Protein AF-A0A4Q4Y2C4-F1 (afdb_monomer_lite)

Radius of gyration: 17.89 Å; chains: 1; bounding box: 28×46×42 Å

Foldseek 3Di:
DPPPVVVVVVDPVVVDPDDPVVNVVVCCVVVADDVVRVAHCLHCVNQVLNAADPDPAADEEEDEPQEPCVVSSVSNLVRHVVVDDPLRYYYYYQYPDYPPCVPCCVPPPCPVSVVVVVVRVVVSVVVPSPD

Structure (mmCIF, N/CA/C/O backbone):
data_AF-A0A4Q4Y2C4-F1
#
_entry.id   AF-A0A4Q4Y2C4-F1
#
loop_
_atom_site.group_PDB
_atom_site.id
_atom_site.type_symbol
_atom_site.label_atom_id
_atom_site.label_alt_id
_atom_site.label_comp_id
_atom_site.label_asym_id
_atom_site.label_entity_id
_atom_site.label_seq_id
_atom_site.pdbx_PDB_ins_code
_atom_site.Cartn_x
_atom_site.Cartn_y
_atom_site.Cartn_z
_atom_site.occupancy
_atom_site.B_iso_or_equiv
_atom_site.auth_seq_id
_atom_site.auth_comp_id
_atom_site.auth_asym_id
_atom_site.auth_atom_id
_atom_site.pdbx_PDB_model_num
ATOM 1 N N . MET A 1 1 ? -15.737 -31.151 -13.742 1.00 35.69 1 MET A N 1
ATOM 2 C CA . MET A 1 1 ? -15.563 -29.718 -13.439 1.00 35.69 1 MET A CA 1
ATOM 3 C C . MET A 1 1 ? -14.144 -29.593 -12.919 1.00 35.69 1 MET A C 1
ATOM 5 O O . MET A 1 1 ? -13.907 -29.894 -11.761 1.00 35.69 1 MET A O 1
ATOM 9 N N . ILE A 1 2 ? -13.204 -29.369 -13.837 1.00 34.59 2 ILE A N 1
ATOM 10 C CA . ILE A 1 2 ? -11.765 -29.275 -13.555 1.00 34.59 2 ILE A CA 1
ATOM 11 C C . ILE A 1 2 ? -11.599 -27.970 -12.790 1.00 34.59 2 ILE A C 1
ATOM 13 O O . ILE A 1 2 ? -11.939 -26.903 -13.309 1.00 34.59 2 ILE A O 1
ATOM 17 N N . THR A 1 3 ? -11.245 -28.065 -11.515 1.00 37.09 3 THR A N 1
ATOM 18 C CA . THR A 1 3 ? -11.080 -26.890 -10.670 1.00 37.09 3 THR A CA 1
ATOM 19 C C . THR A 1 3 ? -9.918 -26.084 -11.235 1.00 37.09 3 THR A C 1
ATOM 21 O O . THR A 1 3 ? -8.870 -26.609 -11.602 1.00 37.09 3 THR A O 1
ATOM 24 N N . THR A 1 4 ? -10.117 -24.778 -11.331 1.00 51.31 4 THR A N 1
ATOM 25 C CA . THR A 1 4 ? -9.208 -23.759 -11.882 1.00 51.31 4 THR A CA 1
ATOM 26 C C . THR A 1 4 ? -7.770 -23.781 -11.332 1.00 51.31 4 THR A C 1
ATOM 28 O O . THR A 1 4 ? -6.906 -23.086 -11.857 1.00 51.31 4 THR A O 1
ATOM 31 N N . VAL A 1 5 ? -7.497 -24.602 -10.316 1.00 44.59 5 VAL A N 1
ATOM 32 C CA . VAL A 1 5 ? -6.187 -24.845 -9.702 1.00 44.59 5 VAL A CA 1
ATOM 33 C C . VAL A 1 5 ? -5.304 -25.762 -10.562 1.00 44.59 5 VAL A C 1
ATOM 35 O O . VAL A 1 5 ? -4.100 -25.539 -10.657 1.00 44.59 5 VAL A O 1
ATOM 38 N N . GLU A 1 6 ? -5.877 -26.760 -11.238 1.00 42.91 6 GLU A N 1
ATOM 39 C CA . GLU A 1 6 ? -5.107 -27.760 -12.002 1.00 42.91 6 GLU A CA 1
ATOM 40 C C . GLU A 1 6 ? -4.483 -27.146 -13.265 1.00 42.91 6 GLU A C 1
ATOM 42 O O . GLU A 1 6 ? -3.311 -27.371 -13.555 1.00 42.91 6 GLU A O 1
ATOM 47 N N . VAL A 1 7 ? -5.220 -26.256 -13.940 1.00 49.03 7 VAL A N 1
ATOM 48 C CA . VAL A 1 7 ? -4.753 -25.511 -15.127 1.00 49.03 7 VAL A CA 1
ATOM 49 C C . VAL A 1 7 ? -3.683 -24.468 -14.775 1.00 49.03 7 VAL A C 1
ATOM 51 O O . VAL A 1 7 ? -2.871 -24.088 -15.620 1.00 49.03 7 VAL A O 1
ATOM 54 N N . ALA A 1 8 ? -3.658 -23.987 -13.530 1.00 43.00 8 ALA A N 1
ATOM 55 C CA . ALA A 1 8 ? -2.633 -23.054 -13.078 1.00 43.00 8 ALA A CA 1
ATOM 56 C C . ALA A 1 8 ? -1.262 -23.756 -13.005 1.00 43.00 8 ALA A C 1
ATOM 58 O O . ALA A 1 8 ? -0.282 -23.236 -13.540 1.00 43.00 8 ALA A O 1
ATOM 59 N N . ASN A 1 9 ? -1.205 -24.969 -12.442 1.00 46.62 9 ASN A N 1
ATOM 60 C CA . ASN A 1 9 ? 0.035 -25.733 -12.233 1.00 46.62 9 ASN A CA 1
ATOM 61 C C . ASN A 1 9 ? 0.785 -26.126 -13.517 1.00 46.62 9 ASN A C 1
ATOM 63 O O . ASN A 1 9 ? 1.979 -26.415 -13.458 1.00 46.62 9 ASN A O 1
ATOM 67 N N . GLU A 1 10 ? 0.124 -26.126 -14.675 1.00 52.53 10 GLU A N 1
ATOM 68 C CA . GLU A 1 10 ? 0.762 -26.433 -15.963 1.00 52.53 10 GLU A CA 1
ATOM 69 C C . GLU A 1 10 ? 1.550 -25.248 -16.549 1.00 52.53 10 GLU A C 1
ATOM 71 O O . GLU A 1 10 ? 2.296 -25.410 -17.518 1.00 52.53 10 GLU A O 1
ATOM 76 N N . ARG A 1 11 ? 1.429 -24.042 -15.973 1.00 50.03 11 ARG A N 1
ATOM 77 C CA . ARG A 1 11 ? 2.161 -22.867 -16.458 1.00 50.03 11 ARG A CA 1
ATOM 78 C C . ARG A 1 11 ? 3.586 -22.842 -15.888 1.00 50.03 11 ARG A C 1
ATOM 80 O O . ARG A 1 11 ? 3.749 -22.816 -14.668 1.00 50.03 11 ARG A O 1
ATOM 87 N N . PRO A 1 12 ? 4.630 -22.712 -16.733 1.00 47.94 12 PRO A N 1
ATOM 88 C CA . PRO A 1 12 ? 6.025 -22.599 -16.286 1.00 47.94 12 PRO A CA 1
ATOM 89 C C . PRO A 1 12 ? 6.272 -21.480 -15.260 1.00 47.94 12 PRO A C 1
ATOM 91 O O . PRO A 1 12 ? 7.210 -21.561 -14.473 1.00 47.94 12 PRO A O 1
ATOM 94 N N . ALA A 1 13 ? 5.412 -20.457 -15.254 1.00 46.47 13 ALA A N 1
ATOM 95 C CA . ALA A 1 13 ? 5.499 -19.283 -14.393 1.00 46.47 13 ALA A CA 1
ATOM 96 C C . ALA A 1 13 ? 5.107 -19.518 -12.918 1.00 46.47 13 ALA A C 1
ATOM 98 O O . ALA A 1 13 ? 5.345 -18.632 -12.110 1.00 46.47 13 ALA A O 1
ATOM 99 N N . ILE A 1 14 ? 4.537 -20.674 -12.541 1.00 44.88 14 ILE A N 1
ATOM 100 C CA . ILE A 1 14 ? 4.138 -20.951 -11.138 1.00 44.88 14 ILE A CA 1
ATOM 101 C C . ILE A 1 14 ? 5.287 -21.526 -10.294 1.00 44.88 14 ILE A C 1
ATOM 103 O O . ILE A 1 14 ? 5.194 -21.605 -9.074 1.00 44.88 14 ILE A O 1
ATOM 107 N N . LYS A 1 15 ? 6.428 -21.875 -10.902 1.00 44.03 15 LYS A N 1
ATOM 108 C CA . LYS A 1 15 ? 7.600 -22.359 -10.146 1.00 44.03 15 LYS A CA 1
ATOM 109 C C . LYS A 1 15 ? 8.350 -21.265 -9.380 1.00 44.03 15 LYS A C 1
ATOM 111 O O . LYS A 1 15 ? 9.354 -21.565 -8.739 1.00 44.03 15 LYS A O 1
ATOM 116 N N . VAL A 1 16 ? 7.882 -20.024 -9.453 1.00 46.53 16 VAL A N 1
ATOM 117 C CA . VAL A 1 16 ? 8.430 -18.888 -8.722 1.00 46.53 16 VAL A CA 1
ATOM 118 C C . VAL A 1 16 ? 7.305 -18.244 -7.915 1.00 46.53 16 VAL A C 1
ATOM 120 O O . VAL A 1 16 ? 6.281 -17.859 -8.468 1.00 46.53 16 VAL A O 1
ATOM 123 N N . ASP A 1 17 ? 7.482 -18.148 -6.597 1.00 50.50 17 ASP A N 1
ATOM 124 C CA . ASP A 1 17 ? 6.612 -17.359 -5.709 1.00 50.50 17 ASP A CA 1
ATOM 125 C C . ASP A 1 17 ? 6.916 -15.851 -5.793 1.00 50.50 17 ASP A C 1
ATOM 127 O O . ASP A 1 17 ? 6.322 -15.044 -5.081 1.00 50.50 17 ASP A O 1
ATOM 131 N N . HIS A 1 18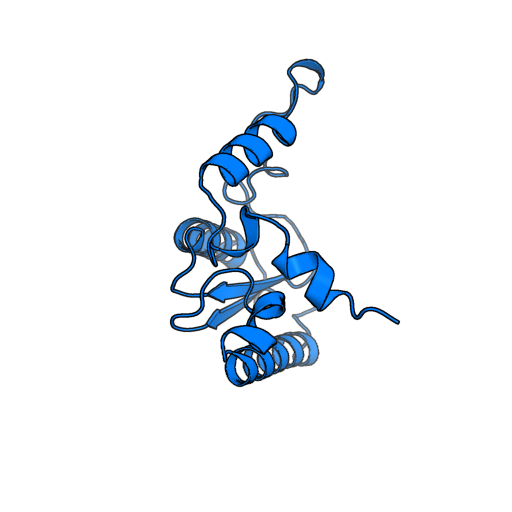 ? 7.849 -15.476 -6.671 1.00 57.50 18 HIS A N 1
ATOM 132 C CA . HIS A 1 18 ? 8.305 -14.117 -6.881 1.00 57.50 18 HIS A CA 1
ATOM 133 C C . HIS A 1 18 ? 7.931 -13.626 -8.279 1.00 57.50 18 HIS A C 1
ATOM 135 O O . HIS A 1 18 ? 7.951 -14.362 -9.268 1.00 57.50 18 HIS A O 1
ATOM 141 N N . VAL A 1 19 ? 7.636 -12.331 -8.373 1.00 63.12 19 VAL A N 1
ATOM 142 C CA . VAL A 1 19 ? 7.486 -11.649 -9.657 1.00 63.12 19 VAL A CA 1
ATOM 143 C C . VAL A 1 19 ? 8.874 -11.541 -10.289 1.00 63.12 19 VAL A C 1
ATOM 145 O O . VAL A 1 19 ? 9.726 -10.803 -9.796 1.00 63.12 19 VAL A O 1
ATOM 148 N N . ALA A 1 20 ? 9.109 -12.289 -11.368 1.00 68.44 20 ALA A N 1
ATOM 149 C CA . ALA A 1 20 ? 10.357 -12.225 -12.124 1.00 68.44 20 ALA A CA 1
ATOM 150 C C . ALA A 1 20 ? 10.658 -10.776 -12.556 1.00 68.44 20 ALA A C 1
ATOM 152 O O . ALA A 1 20 ? 9.759 -10.059 -13.014 1.00 68.44 20 ALA A O 1
ATOM 153 N N . LEU A 1 21 ? 11.915 -10.340 -12.436 1.00 65.38 21 LEU A N 1
ATOM 154 C CA . LEU A 1 21 ? 12.324 -8.974 -12.792 1.00 65.38 21 LEU A CA 1
ATOM 155 C C . LEU A 1 21 ? 12.010 -8.649 -14.260 1.00 65.38 21 LEU A C 1
ATOM 157 O O . LEU A 1 21 ? 11.708 -7.507 -14.595 1.00 65.38 21 LEU A O 1
ATOM 161 N N . GLU A 1 22 ? 12.014 -9.652 -15.133 1.00 72.38 22 GLU A N 1
ATOM 162 C CA . GLU A 1 22 ? 11.641 -9.551 -16.540 1.00 72.38 22 GLU A CA 1
ATOM 163 C C . GLU A 1 22 ? 10.161 -9.214 -16.722 1.00 72.38 22 GLU A C 1
ATOM 165 O O . GLU A 1 22 ? 9.816 -8.428 -17.606 1.00 72.38 22 GLU A O 1
ATOM 170 N N . LEU A 1 23 ? 9.285 -9.772 -15.879 1.00 73.62 23 LEU A N 1
ATOM 171 C CA . LEU A 1 23 ? 7.860 -9.454 -15.896 1.00 73.62 23 LEU A CA 1
ATOM 172 C C . LEU A 1 23 ? 7.627 -8.020 -15.417 1.00 73.62 23 LEU A C 1
ATOM 174 O O . LEU A 1 23 ? 6.834 -7.303 -16.024 1.00 73.62 23 LEU A O 1
ATOM 178 N N . ILE A 1 24 ? 8.367 -7.577 -14.395 1.00 72.38 24 ILE A N 1
ATOM 179 C CA . ILE A 1 24 ? 8.369 -6.176 -13.955 1.00 72.38 24 ILE A CA 1
ATOM 180 C C . ILE A 1 24 ? 8.842 -5.281 -15.106 1.00 72.38 24 ILE A C 1
ATOM 182 O O . ILE A 1 24 ? 8.127 -4.370 -15.507 1.00 72.38 24 ILE A O 1
ATOM 186 N N . ALA A 1 25 ? 9.995 -5.564 -15.714 1.00 74.31 25 ALA A N 1
ATOM 187 C CA . ALA A 1 25 ? 10.545 -4.770 -16.813 1.00 74.31 25 ALA A CA 1
ATOM 188 C C . ALA A 1 25 ? 9.612 -4.709 -18.035 1.00 74.31 25 ALA A C 1
ATOM 190 O O . ALA A 1 25 ? 9.480 -3.656 -18.669 1.00 74.31 25 ALA A O 1
ATOM 191 N N . TRP A 1 26 ? 8.949 -5.820 -18.364 1.00 83.00 26 TRP A N 1
ATOM 192 C CA . TRP A 1 26 ? 7.912 -5.861 -19.390 1.00 83.00 26 TRP A CA 1
ATOM 193 C C . TRP A 1 26 ? 6.712 -4.991 -19.006 1.00 83.00 26 TRP A C 1
ATOM 195 O O . TRP A 1 26 ? 6.321 -4.141 -19.802 1.00 83.00 26 TRP A O 1
ATOM 205 N N . ALA A 1 27 ? 6.183 -5.132 -17.787 1.00 78.44 27 ALA A N 1
ATOM 206 C CA . ALA A 1 27 ? 5.046 -4.348 -17.314 1.00 78.44 27 ALA A CA 1
ATOM 207 C C . ALA A 1 27 ? 5.354 -2.848 -17.336 1.00 78.44 27 ALA A C 1
ATOM 209 O O . ALA A 1 27 ? 4.547 -2.074 -17.840 1.00 78.44 27 ALA A O 1
ATOM 210 N N . TYR A 1 28 ? 6.550 -2.444 -16.894 1.00 75.06 28 TYR A N 1
ATOM 211 C CA . TYR A 1 28 ? 7.020 -1.072 -17.054 1.00 75.06 28 TYR A CA 1
ATOM 212 C C . TYR A 1 28 ? 6.988 -0.679 -18.530 1.00 75.06 28 TYR A C 1
ATOM 214 O O . TYR A 1 28 ? 6.310 0.269 -18.884 1.00 75.06 28 TYR A O 1
ATOM 222 N N . ARG A 1 29 ? 7.647 -1.403 -19.435 1.00 76.06 29 ARG A N 1
ATOM 223 C CA . ARG A 1 29 ? 7.642 -1.041 -20.864 1.00 76.06 29 ARG A CA 1
ATOM 224 C C . ARG A 1 29 ? 6.247 -0.857 -21.471 1.00 76.06 29 ARG A C 1
ATOM 226 O O . ARG A 1 29 ? 6.084 0.056 -22.274 1.00 76.06 29 ARG A O 1
ATOM 233 N N . GLU A 1 30 ? 5.293 -1.716 -21.128 1.00 80.81 30 GLU A N 1
ATOM 234 C CA . GLU A 1 30 ? 3.941 -1.674 -21.698 1.00 80.81 30 GLU A CA 1
ATOM 235 C C . GLU A 1 30 ? 3.041 -0.622 -21.037 1.00 80.81 30 GLU A C 1
ATOM 237 O O . GLU A 1 30 ? 2.192 -0.035 -21.708 1.00 80.81 30 GLU A O 1
ATOM 242 N N . PHE A 1 31 ? 3.223 -0.374 -19.737 1.00 74.62 31 PHE A N 1
ATOM 243 C CA . PHE A 1 31 ? 2.443 0.600 -18.969 1.00 74.62 31 PHE A CA 1
ATOM 244 C C . PHE A 1 31 ? 3.011 2.019 -19.057 1.00 74.62 31 PHE A C 1
ATOM 246 O O . PHE A 1 31 ? 2.311 2.999 -18.811 1.00 74.62 31 PHE A O 1
ATOM 253 N N . LEU A 1 32 ? 4.291 2.144 -19.405 1.00 70.31 32 LEU A N 1
ATOM 254 C CA . LEU A 1 32 ? 4.940 3.431 -19.520 1.00 70.31 32 LEU A CA 1
ATOM 255 C C . LEU A 1 32 ? 4.318 4.263 -20.645 1.00 70.31 32 LEU A C 1
ATOM 257 O O . LEU A 1 32 ? 4.005 3.747 -21.723 1.00 70.31 32 LEU A O 1
ATOM 261 N N . PRO A 1 33 ? 4.173 5.572 -20.413 1.00 64.81 33 PRO A N 1
ATOM 262 C CA . PRO A 1 33 ? 3.497 6.448 -21.340 1.00 64.81 33 PRO A CA 1
ATOM 263 C C . PRO A 1 33 ? 4.219 6.467 -22.682 1.00 64.81 33 PRO A C 1
ATOM 265 O O . PRO A 1 33 ? 5.423 6.718 -22.791 1.00 64.81 33 PRO A O 1
ATOM 268 N N . ARG A 1 34 ? 3.458 6.161 -23.732 1.00 68.31 34 ARG A N 1
ATOM 269 C CA . ARG A 1 34 ? 3.954 6.229 -25.103 1.00 68.31 34 ARG A CA 1
ATOM 270 C C . ARG A 1 34 ? 4.268 7.683 -25.436 1.00 68.31 34 ARG A C 1
ATOM 272 O O . ARG A 1 34 ? 3.599 8.585 -24.925 1.00 68.31 34 ARG A O 1
ATOM 279 N N . LYS A 1 35 ? 5.243 7.923 -26.321 1.00 71.00 35 LYS A N 1
ATOM 280 C CA . LYS A 1 35 ? 5.674 9.285 -26.702 1.00 71.00 35 LYS A CA 1
ATOM 281 C C . LYS A 1 35 ? 4.497 10.165 -27.135 1.00 71.00 35 LYS A C 1
ATOM 283 O O . LYS A 1 35 ? 4.505 11.370 -26.903 1.00 71.00 35 LYS A O 1
ATOM 288 N N . GLU A 1 36 ? 3.472 9.550 -27.715 1.00 79.12 36 GLU A N 1
ATOM 289 C CA . GLU A 1 36 ? 2.238 10.202 -28.157 1.00 79.12 36 GLU A CA 1
ATOM 290 C C . GLU A 1 36 ? 1.407 10.814 -27.014 1.00 79.12 36 GLU A C 1
ATOM 292 O O . GLU A 1 36 ? 0.715 11.804 -27.230 1.00 79.12 36 GLU A O 1
ATOM 297 N N . THR A 1 37 ? 1.484 10.260 -25.800 1.00 76.06 37 THR A N 1
ATOM 298 C CA . THR A 1 37 ? 0.691 10.709 -24.639 1.00 76.06 37 THR A CA 1
ATOM 299 C C . THR A 1 37 ? 1.308 11.896 -23.901 1.00 76.06 37 THR A C 1
ATOM 301 O O . THR A 1 37 ? 0.605 12.570 -23.156 1.00 76.06 37 THR A O 1
ATOM 304 N N . ARG A 1 38 ? 2.605 12.176 -24.114 1.00 79.00 38 ARG A N 1
ATOM 305 C CA . ARG A 1 38 ? 3.393 13.210 -23.407 1.00 79.00 38 ARG A CA 1
ATOM 306 C C . ARG A 1 38 ? 3.390 13.111 -21.874 1.00 79.00 38 ARG A C 1
ATOM 308 O O . ARG A 1 38 ? 3.849 14.040 -21.218 1.00 79.00 38 ARG A O 1
ATOM 315 N N . VAL A 1 39 ? 2.897 12.014 -21.309 1.00 79.44 39 VAL A N 1
ATOM 316 C CA . VAL A 1 39 ? 2.985 11.743 -19.875 1.00 79.44 39 VAL A CA 1
ATOM 317 C C . VAL A 1 39 ? 4.414 11.269 -19.589 1.00 79.44 39 VAL A C 1
ATOM 319 O O . VAL A 1 39 ? 4.978 10.503 -20.369 1.00 79.44 39 VAL A O 1
ATOM 322 N N . ASP A 1 40 ? 5.034 11.767 -18.522 1.00 80.88 40 ASP A N 1
ATOM 323 C CA . ASP A 1 40 ? 6.377 11.346 -18.106 1.00 80.88 40 ASP A CA 1
ATOM 324 C C . ASP A 1 40 ? 6.292 10.256 -17.031 1.00 80.88 40 ASP A C 1
ATOM 326 O O . ASP A 1 40 ? 5.286 10.125 -16.343 1.00 80.88 40 ASP A O 1
ATOM 330 N N . ARG A 1 41 ? 7.359 9.474 -16.836 1.00 78.19 41 ARG A N 1
ATOM 331 C CA . ARG A 1 41 ? 7.408 8.468 -15.759 1.00 78.19 41 ARG A CA 1
ATOM 332 C C . ARG A 1 41 ? 7.211 9.072 -14.370 1.00 78.19 41 ARG A C 1
ATOM 334 O O . ARG A 1 41 ? 6.687 8.405 -13.485 1.00 78.19 41 ARG A O 1
ATOM 341 N N . SER A 1 42 ? 7.678 10.302 -14.184 1.00 80.56 42 SER A N 1
ATOM 342 C CA . SER A 1 42 ? 7.574 11.053 -12.935 1.00 80.56 42 SER A CA 1
ATOM 343 C C . SER A 1 42 ? 6.199 11.681 -12.713 1.00 80.56 42 SER A C 1
ATOM 345 O O . SER A 1 42 ? 5.985 12.282 -11.659 1.00 80.56 42 SER A O 1
ATOM 347 N N . ASP A 1 43 ? 5.272 11.535 -13.669 1.00 84.50 43 ASP A N 1
ATOM 348 C CA . ASP A 1 43 ? 3.915 12.050 -13.536 1.00 84.50 43 ASP A CA 1
ATOM 349 C C . ASP A 1 43 ? 3.279 11.532 -12.230 1.00 84.50 43 ASP A C 1
ATOM 351 O O . ASP A 1 43 ? 3.325 10.322 -11.976 1.00 84.50 43 ASP A O 1
ATOM 355 N N . PRO A 1 44 ? 2.698 12.410 -11.389 1.00 84.25 44 PRO A N 1
ATOM 356 C CA . PRO A 1 44 ? 2.118 12.026 -10.102 1.00 84.25 44 PRO A CA 1
ATOM 357 C C . PRO A 1 44 ? 1.056 10.923 -10.175 1.00 84.25 44 PRO A C 1
ATOM 359 O O . PRO A 1 44 ? 0.860 10.203 -9.199 1.00 84.25 44 PRO A O 1
ATOM 362 N N . TYR A 1 45 ? 0.381 10.760 -11.318 1.00 82.12 45 TYR A N 1
ATOM 363 C CA . TYR A 1 45 ? -0.606 9.695 -11.516 1.00 82.12 45 TYR A CA 1
ATOM 364 C C . TYR A 1 45 ? 0.017 8.335 -11.852 1.00 82.12 45 TYR A C 1
ATOM 366 O O . TYR A 1 45 ? -0.665 7.316 -11.762 1.00 82.12 45 TYR A O 1
ATOM 374 N N . LEU A 1 46 ? 1.297 8.302 -12.233 1.00 82.25 46 LEU A N 1
ATOM 375 C CA . LEU A 1 46 ? 2.057 7.072 -12.471 1.00 82.25 46 LEU A CA 1
ATOM 376 C C . LEU A 1 46 ? 2.992 6.737 -11.308 1.00 82.25 46 LEU A C 1
ATOM 378 O O . LEU A 1 46 ? 3.158 5.568 -10.968 1.00 82.25 46 LEU A O 1
ATOM 382 N N . SER A 1 47 ? 3.590 7.761 -10.704 1.00 85.12 47 SER A N 1
ATOM 383 C CA . SER A 1 47 ? 4.558 7.647 -9.617 1.00 85.12 47 SER A CA 1
ATOM 384 C C . SER A 1 47 ? 4.087 8.471 -8.415 1.00 85.12 47 SER A C 1
ATOM 386 O O . SER A 1 47 ? 4.557 9.594 -8.230 1.00 85.12 47 SER A O 1
ATOM 388 N N . PRO A 1 48 ? 3.207 7.934 -7.550 1.00 81.94 48 PRO A N 1
ATOM 389 C CA . PRO A 1 48 ? 2.616 8.687 -6.436 1.00 81.94 48 PRO A CA 1
ATOM 390 C C . PRO A 1 48 ? 3.623 9.073 -5.332 1.00 81.94 48 PRO A C 1
ATOM 392 O O . PRO A 1 48 ? 3.268 9.747 -4.371 1.00 81.94 48 PRO A O 1
ATOM 395 N N . ASN A 1 49 ? 4.895 8.694 -5.483 1.00 87.00 49 ASN A N 1
ATOM 396 C CA . ASN A 1 49 ? 5.999 9.096 -4.610 1.00 87.00 49 ASN A CA 1
ATOM 397 C C . ASN A 1 49 ? 6.539 10.502 -4.907 1.00 87.00 49 ASN A C 1
ATOM 399 O O . ASN A 1 49 ? 7.411 10.979 -4.183 1.00 87.00 49 ASN A O 1
ATOM 403 N N . THR A 1 50 ? 6.081 11.159 -5.977 1.00 85.25 50 THR A N 1
ATOM 404 C CA . THR A 1 50 ? 6.588 12.482 -6.376 1.00 85.25 50 THR A CA 1
ATOM 405 C C . THR A 1 50 ? 5.782 13.633 -5.785 1.00 85.25 50 THR A C 1
ATOM 407 O O . THR A 1 50 ? 6.346 14.692 -5.512 1.00 85.25 50 THR A O 1
ATOM 410 N N . VAL A 1 51 ? 4.477 13.443 -5.574 1.00 89.69 51 VAL A N 1
ATOM 411 C CA . VAL A 1 51 ? 3.556 14.462 -5.055 1.00 89.69 51 VAL A CA 1
ATOM 412 C C . VAL A 1 51 ? 2.453 13.783 -4.245 1.00 89.69 51 VAL A C 1
ATOM 414 O O . VAL A 1 51 ? 1.877 12.795 -4.692 1.00 89.69 51 VAL A O 1
ATOM 417 N N . ALA A 1 52 ? 2.130 14.335 -3.072 1.00 89.44 52 ALA A N 1
ATOM 418 C CA . ALA A 1 52 ? 1.001 13.860 -2.278 1.00 89.44 52 ALA A CA 1
ATOM 419 C C . ALA A 1 52 ? -0.324 14.075 -3.022 1.00 89.44 52 ALA A C 1
ATOM 421 O O . ALA A 1 52 ? -0.557 15.131 -3.615 1.00 89.44 52 ALA A O 1
ATOM 422 N N . VAL A 1 53 ? -1.223 13.099 -2.947 1.00 86.62 53 VAL A N 1
ATOM 423 C CA . VAL A 1 53 ? -2.540 13.171 -3.576 1.00 86.62 53 VAL A CA 1
ATOM 424 C C . VAL A 1 53 ? -3.442 14.078 -2.733 1.00 86.62 53 VAL A C 1
ATOM 426 O O . VAL A 1 53 ? -3.750 13.733 -1.586 1.00 86.62 53 VAL A O 1
ATOM 429 N N . PRO A 1 54 ? -3.908 15.225 -3.263 1.00 84.56 54 PRO A N 1
ATOM 430 C CA . PRO A 1 54 ? -4.798 16.110 -2.529 1.00 84.56 54 PRO A CA 1
ATOM 431 C C . PRO A 1 54 ? -6.190 15.481 -2.470 1.00 84.56 54 PRO A C 1
ATOM 433 O O . PRO A 1 54 ? -6.954 15.521 -3.435 1.00 84.56 54 PRO A O 1
ATOM 436 N N . THR A 1 55 ? -6.534 14.889 -1.331 1.00 85.94 55 THR A N 1
ATOM 437 C CA . THR A 1 55 ? -7.818 14.213 -1.155 1.00 85.94 55 THR A CA 1
ATOM 438 C C . THR A 1 55 ? -8.399 14.441 0.235 1.00 85.94 55 THR A C 1
ATOM 440 O O . THR A 1 55 ? -7.680 14.660 1.207 1.00 85.94 55 THR A O 1
ATOM 443 N N . ARG A 1 56 ? -9.732 14.421 0.310 1.00 84.12 56 ARG A N 1
ATOM 444 C CA . ARG A 1 56 ? -10.495 14.342 1.569 1.00 84.12 56 ARG A CA 1
ATOM 445 C C . ARG A 1 56 ? -10.942 12.914 1.873 1.00 84.12 56 ARG A C 1
ATOM 447 O O . ARG A 1 56 ? -11.595 12.685 2.879 1.00 84.12 56 ARG A O 1
ATOM 454 N N . ILE A 1 57 ? -10.664 11.990 0.958 1.00 88.75 57 ILE A N 1
ATOM 455 C CA . ILE A 1 57 ? -11.011 10.587 1.111 1.00 88.75 57 ILE A CA 1
ATOM 456 C C . ILE A 1 57 ? -9.955 9.943 2.012 1.00 88.75 57 ILE A C 1
ATOM 458 O O . ILE A 1 57 ? -8.765 10.137 1.745 1.00 88.75 57 ILE A O 1
ATOM 462 N N . PRO A 1 58 ? -10.363 9.184 3.041 1.00 90.81 58 PRO A N 1
ATOM 463 C CA . PRO A 1 58 ? -9.425 8.481 3.902 1.00 90.81 58 PRO A CA 1
ATOM 464 C C . PRO A 1 58 ? -8.592 7.484 3.089 1.00 90.81 58 PRO A C 1
ATOM 466 O O . PRO A 1 58 ? -9.130 6.776 2.234 1.00 90.81 58 PRO A O 1
ATOM 469 N N . ILE A 1 59 ? -7.289 7.409 3.355 1.00 93.38 59 ILE A N 1
ATOM 470 C CA . ILE A 1 59 ? -6.380 6.466 2.694 1.00 93.38 59 ILE A CA 1
ATOM 471 C C . ILE A 1 59 ? -5.895 5.442 3.718 1.00 93.38 59 ILE A C 1
ATOM 473 O O . ILE A 1 59 ? -5.376 5.799 4.775 1.00 93.38 59 ILE A O 1
ATOM 477 N N . TRP A 1 60 ? -6.023 4.167 3.361 1.00 95.00 60 TRP A N 1
ATOM 478 C CA . TRP A 1 60 ? -5.449 3.045 4.092 1.00 95.00 60 TRP A CA 1
ATOM 479 C C . TRP A 1 60 ? -4.356 2.388 3.251 1.00 95.00 60 TRP A C 1
ATOM 481 O O . TRP A 1 60 ? -4.610 2.010 2.105 1.00 95.00 60 TRP A O 1
ATOM 491 N N . VAL A 1 61 ? -3.153 2.244 3.808 1.00 95.31 61 VAL A N 1
ATOM 492 C CA . VAL A 1 61 ? -2.015 1.605 3.132 1.00 95.31 61 VAL A CA 1
ATOM 493 C C . VAL A 1 61 ? -1.543 0.4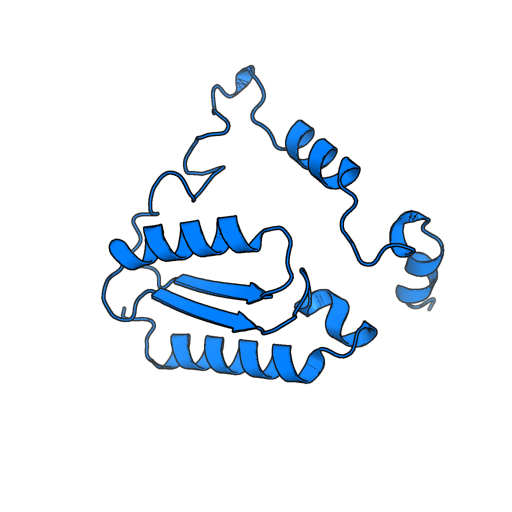01 3.936 1.00 95.31 61 VAL A C 1
ATOM 495 O O . VAL A 1 61 ? -1.165 0.526 5.097 1.00 95.31 61 VAL A O 1
ATOM 498 N N . GLN A 1 62 ? -1.515 -0.766 3.302 1.00 95.50 62 GLN A N 1
ATOM 499 C CA . GLN A 1 62 ? -0.985 -1.994 3.884 1.00 95.50 62 GLN A CA 1
ATOM 500 C C . GLN A 1 62 ? 0.144 -2.527 3.008 1.00 95.50 62 GLN A C 1
ATOM 502 O O . GLN A 1 62 ? 0.035 -2.500 1.784 1.00 95.50 62 GLN A O 1
ATOM 507 N N . TRP A 1 63 ? 1.212 -3.012 3.639 1.00 94.06 63 TRP A N 1
ATOM 508 C CA . TRP A 1 63 ? 2.341 -3.639 2.946 1.00 94.06 63 TRP A CA 1
ATOM 509 C C . TRP A 1 63 ? 2.978 -4.744 3.788 1.00 94.06 63 TRP A C 1
ATOM 511 O O . TRP A 1 63 ? 2.680 -4.884 4.979 1.00 94.06 63 TRP A O 1
ATOM 521 N N . GLY A 1 64 ? 3.801 -5.576 3.159 1.00 93.00 64 GLY A N 1
ATOM 522 C CA . GLY A 1 64 ? 4.594 -6.606 3.820 1.00 93.00 64 GLY A CA 1
ATOM 523 C C . GLY A 1 64 ? 6.036 -6.147 4.019 1.00 93.00 64 GLY A C 1
ATOM 524 O O . GLY A 1 64 ? 6.645 -5.566 3.125 1.00 93.00 64 GLY A O 1
ATOM 525 N N . SER A 1 65 ? 6.639 -6.423 5.176 1.00 93.06 65 SER A N 1
ATOM 526 C CA . SER A 1 65 ? 7.993 -5.925 5.468 1.00 93.06 65 SER A CA 1
ATOM 527 C C . SER A 1 65 ? 9.101 -6.595 4.633 1.00 93.06 65 SER A C 1
ATOM 529 O O . SER A 1 65 ? 10.258 -6.174 4.726 1.00 93.06 65 SER A O 1
ATOM 531 N N . ALA A 1 66 ? 8.780 -7.662 3.889 1.00 89.94 66 ALA A N 1
ATOM 532 C CA . ALA A 1 66 ? 9.706 -8.421 3.047 1.00 89.94 66 ALA A CA 1
ATOM 533 C C . ALA A 1 66 ? 9.442 -8.241 1.539 1.00 89.94 66 ALA A C 1
ATOM 535 O O . ALA A 1 66 ? 10.021 -8.961 0.725 1.00 89.94 66 ALA A O 1
ATOM 536 N N . GLU A 1 67 ? 8.575 -7.307 1.139 1.00 85.94 67 GLU A N 1
ATOM 537 C CA . GLU A 1 67 ? 8.320 -7.058 -0.277 1.00 85.94 67 GLU A CA 1
ATOM 538 C C . GLU A 1 67 ? 9.364 -6.138 -0.924 1.00 85.94 67 GLU A C 1
ATOM 540 O O . GLU A 1 67 ? 9.894 -5.216 -0.305 1.00 85.94 67 GLU A O 1
ATOM 545 N N . ALA A 1 68 ? 9.618 -6.350 -2.217 1.00 81.44 68 ALA A N 1
ATOM 546 C CA . ALA A 1 68 ? 10.598 -5.567 -2.971 1.00 81.44 68 ALA A CA 1
ATOM 547 C C . ALA A 1 68 ? 10.232 -4.076 -3.107 1.00 81.44 68 ALA A C 1
ATOM 549 O O . ALA A 1 68 ? 11.112 -3.256 -3.338 1.00 81.44 68 ALA A O 1
ATOM 550 N N . LEU A 1 69 ? 8.947 -3.727 -2.974 1.00 83.88 69 LEU A N 1
ATOM 551 C CA . LEU A 1 69 ? 8.449 -2.352 -3.083 1.00 83.88 69 LEU A CA 1
ATOM 552 C C . LEU A 1 69 ? 8.366 -1.621 -1.740 1.00 83.88 69 LEU A C 1
ATOM 554 O O . LEU A 1 69 ? 7.859 -0.502 -1.689 1.00 83.88 69 LEU A O 1
ATOM 558 N N . ARG A 1 70 ? 8.852 -2.228 -0.652 1.00 86.38 70 ARG A N 1
ATOM 559 C CA . ARG A 1 70 ? 8.739 -1.674 0.700 1.00 86.38 70 ARG A CA 1
ATOM 560 C C . ARG A 1 70 ? 9.204 -0.219 0.780 1.00 86.38 70 ARG A C 1
ATOM 562 O O . ARG A 1 70 ? 8.461 0.622 1.271 1.00 86.38 70 ARG A O 1
ATOM 569 N N . GLU A 1 71 ? 10.400 0.086 0.278 1.00 89.19 71 GLU A N 1
ATOM 570 C CA . GLU A 1 71 ? 10.952 1.446 0.348 1.00 89.19 71 GLU A CA 1
ATOM 571 C C . GLU A 1 71 ? 10.098 2.465 -0.418 1.00 89.19 71 GLU A C 1
ATOM 573 O O . GLU A 1 71 ? 9.978 3.618 -0.004 1.00 89.19 71 GLU A O 1
ATOM 578 N N . ASP A 1 72 ? 9.504 2.061 -1.541 1.00 88.88 72 ASP A N 1
ATOM 579 C CA . ASP A 1 72 ? 8.609 2.918 -2.315 1.00 88.88 72 ASP A CA 1
ATOM 580 C C . ASP A 1 72 ? 7.294 3.170 -1.575 1.00 88.88 72 ASP A C 1
ATOM 582 O O . ASP A 1 72 ? 6.793 4.293 -1.595 1.00 88.88 72 ASP A O 1
ATOM 586 N N . ILE A 1 73 ? 6.759 2.161 -0.888 1.00 92.19 73 ILE A N 1
ATOM 587 C CA . ILE A 1 73 ? 5.542 2.296 -0.082 1.00 92.19 73 ILE A CA 1
ATOM 588 C C . ILE A 1 73 ? 5.802 3.176 1.145 1.00 92.19 73 ILE A C 1
ATOM 590 O O . ILE A 1 73 ? 5.008 4.067 1.437 1.00 92.19 73 ILE A O 1
ATOM 594 N N . GLU A 1 74 ? 6.928 2.989 1.836 1.00 93.06 74 GLU A N 1
ATOM 595 C CA . GLU A 1 74 ? 7.319 3.822 2.979 1.00 93.06 74 GLU A CA 1
ATOM 596 C C . GLU A 1 74 ? 7.486 5.296 2.569 1.00 93.06 74 GLU A C 1
ATOM 598 O O . GLU A 1 74 ? 7.018 6.191 3.277 1.00 93.06 74 GLU A O 1
ATOM 603 N N . LYS A 1 75 ? 8.066 5.565 1.389 1.00 92.81 75 LYS A N 1
ATOM 604 C CA . LYS A 1 75 ? 8.146 6.923 0.820 1.00 92.81 75 LYS A CA 1
ATOM 605 C C . LYS A 1 75 ? 6.763 7.512 0.547 1.00 92.81 75 LYS A C 1
ATOM 607 O O . LYS A 1 75 ? 6.519 8.656 0.932 1.00 92.81 75 LYS A O 1
ATOM 612 N N . PHE A 1 76 ? 5.855 6.746 -0.067 1.00 92.75 76 PHE A N 1
ATOM 613 C CA . PHE A 1 76 ? 4.467 7.176 -0.272 1.00 92.75 76 PHE A CA 1
ATOM 614 C C . PHE A 1 76 ? 3.796 7.527 1.058 1.00 92.75 76 PHE A C 1
ATOM 616 O O . PHE A 1 76 ? 3.210 8.597 1.200 1.00 92.75 76 PHE A O 1
ATOM 623 N N . VAL A 1 77 ? 3.914 6.641 2.049 1.00 94.69 77 VAL A N 1
ATOM 624 C CA . VAL A 1 77 ? 3.350 6.808 3.392 1.00 94.69 77 VAL A CA 1
ATOM 625 C C . VAL A 1 77 ? 3.874 8.078 4.048 1.00 94.69 77 VAL A C 1
ATOM 627 O O . VAL A 1 77 ? 3.084 8.871 4.562 1.00 94.69 77 VAL A O 1
ATOM 630 N N . GLN A 1 78 ? 5.184 8.314 4.001 1.00 94.12 78 GLN A N 1
ATOM 631 C CA . GLN A 1 78 ? 5.794 9.512 4.570 1.00 94.12 78 GLN A CA 1
ATOM 632 C C . GLN A 1 78 ? 5.281 10.784 3.883 1.00 94.12 78 GLN A C 1
ATOM 634 O O . GLN A 1 78 ? 4.893 11.742 4.554 1.00 94.12 78 GLN A O 1
ATOM 639 N N . LEU A 1 79 ? 5.235 10.786 2.550 1.00 93.19 79 LEU A N 1
ATOM 640 C CA . LEU A 1 79 ? 4.763 11.921 1.762 1.00 93.19 79 LEU A CA 1
ATOM 641 C C . LEU A 1 79 ? 3.279 12.211 2.025 1.00 93.19 79 LEU A C 1
ATOM 643 O O . LEU A 1 79 ? 2.910 13.340 2.355 1.00 93.19 79 LEU A O 1
ATOM 647 N N . GLN A 1 80 ? 2.426 11.195 1.928 1.00 93.44 80 GLN A N 1
ATOM 648 C CA . GLN A 1 80 ? 0.981 11.344 2.041 1.00 93.44 80 GLN A CA 1
ATOM 649 C C . GLN A 1 80 ? 0.546 11.680 3.473 1.00 93.44 80 GLN A C 1
ATOM 651 O O . GLN A 1 80 ? -0.272 12.582 3.660 1.00 93.44 80 GLN A O 1
ATOM 656 N N . SER A 1 81 ? 1.117 11.033 4.494 1.00 91.69 81 SER A N 1
ATOM 657 C CA . SER A 1 81 ? 0.785 11.320 5.900 1.00 91.69 81 SER A CA 1
ATOM 658 C C . SER A 1 81 ? 1.125 12.757 6.301 1.00 91.69 81 SER A C 1
ATOM 660 O O . SER A 1 81 ? 0.337 13.387 7.000 1.00 91.69 81 SER A O 1
ATOM 662 N N . SER A 1 82 ? 2.224 13.322 5.784 1.00 89.31 82 SER A N 1
ATOM 663 C CA . SER A 1 82 ? 2.639 14.705 6.076 1.00 89.31 82 SER A CA 1
ATOM 664 C C . SER A 1 82 ? 1.657 15.780 5.591 1.00 89.31 82 SER A C 1
ATOM 666 O O . SER A 1 82 ? 1.698 16.917 6.057 1.00 89.31 82 SER A O 1
ATOM 668 N N . THR A 1 83 ? 0.767 15.423 4.662 1.00 87.19 83 THR A N 1
ATOM 669 C CA . THR A 1 83 ? -0.229 16.331 4.067 1.00 87.19 83 THR A CA 1
ATOM 670 C C . THR A 1 83 ? -1.666 15.964 4.432 1.00 87.19 83 THR A C 1
ATOM 672 O O . THR A 1 83 ? -2.595 16.722 4.141 1.00 87.19 83 THR A O 1
ATOM 675 N N . SER A 1 84 ? -1.859 14.811 5.072 1.00 86.62 84 SER A N 1
ATOM 676 C CA . SER A 1 84 ? -3.174 14.303 5.443 1.00 86.62 84 SER A CA 1
ATOM 677 C C . SER A 1 84 ? -3.664 14.951 6.733 1.00 86.62 84 SER A C 1
ATOM 679 O O . SER A 1 84 ? -2.887 15.299 7.620 1.00 86.62 84 SER A O 1
ATOM 681 N N . ARG A 1 85 ? -4.984 15.107 6.851 1.00 85.69 85 ARG A N 1
ATOM 682 C CA . ARG A 1 85 ? -5.601 15.505 8.120 1.00 85.69 85 ARG A CA 1
ATOM 683 C C . ARG A 1 85 ? -5.482 14.367 9.129 1.00 85.69 85 ARG A C 1
ATOM 685 O O . ARG A 1 85 ? -5.425 13.196 8.750 1.00 85.69 85 ARG A O 1
ATOM 692 N N . GLU A 1 86 ? -5.475 14.727 10.408 1.00 83.50 86 GLU A N 1
ATOM 693 C CA . GLU A 1 86 ? -5.504 13.756 11.498 1.00 83.50 86 GLU A CA 1
ATOM 694 C C . GLU A 1 86 ? -6.690 12.794 11.321 1.00 83.50 86 GLU A C 1
ATOM 696 O O . GLU A 1 86 ? -7.808 13.222 11.041 1.00 83.50 86 GLU A O 1
ATOM 701 N N . GLY A 1 87 ? -6.424 11.491 11.419 1.00 81.62 87 GLY A N 1
ATOM 702 C CA . GLY A 1 87 ? -7.426 10.440 11.222 1.00 81.62 87 GLY A CA 1
ATOM 703 C C . GLY A 1 87 ? -7.699 10.035 9.766 1.00 81.62 87 GLY A C 1
ATOM 704 O O . GLY A 1 87 ? -8.277 8.973 9.561 1.00 81.62 87 GLY A O 1
ATOM 705 N N . CYS A 1 88 ? -7.241 10.788 8.756 1.00 87.88 88 CYS A N 1
ATOM 706 C CA . CYS A 1 88 ? -7.493 10.477 7.336 1.00 87.88 88 CYS A CA 1
ATOM 707 C C . CYS A 1 88 ? -6.462 9.555 6.677 1.00 87.88 88 CYS A C 1
ATOM 709 O O . CYS A 1 88 ? -6.601 9.224 5.499 1.00 87.88 88 CYS A O 1
ATOM 711 N N . PHE A 1 89 ? -5.418 9.156 7.399 1.00 92.88 89 PHE A N 1
ATOM 712 C CA . PHE A 1 89 ? -4.367 8.299 6.867 1.00 92.88 89 PHE A CA 1
ATOM 713 C C . PHE A 1 89 ? -4.032 7.201 7.869 1.00 92.88 89 PHE A C 1
ATOM 715 O O . PHE A 1 89 ? -3.635 7.491 8.997 1.00 92.88 89 PHE A O 1
ATOM 722 N N . GLY A 1 90 ? -4.207 5.948 7.461 1.00 94.38 90 GLY A N 1
ATOM 723 C CA . GLY A 1 90 ? -3.909 4.776 8.274 1.00 94.38 90 GLY A CA 1
ATOM 724 C C . GLY A 1 90 ? -2.943 3.837 7.565 1.00 94.38 90 GLY A C 1
ATOM 725 O O . GLY A 1 90 ? -2.947 3.726 6.336 1.00 94.38 90 GLY A O 1
ATOM 726 N N . THR A 1 91 ? -2.100 3.170 8.348 1.00 96.19 91 THR A N 1
ATOM 727 C CA . THR A 1 91 ? -1.086 2.251 7.835 1.00 96.19 91 THR A CA 1
ATOM 728 C C . THR A 1 91 ? -1.047 0.948 8.613 1.00 96.19 91 THR A C 1
ATOM 730 O O . THR A 1 91 ? -1.317 0.916 9.815 1.00 96.19 91 THR A O 1
ATOM 733 N N . TYR A 1 92 ? -0.665 -0.129 7.929 1.00 96.75 92 TYR A N 1
ATOM 734 C CA . TYR A 1 92 ? -0.410 -1.417 8.561 1.00 96.75 92 TYR A CA 1
ATOM 735 C C . TYR A 1 92 ? 0.691 -2.192 7.837 1.00 96.75 92 TYR A C 1
ATOM 737 O O . TYR A 1 92 ? 0.499 -2.688 6.727 1.00 96.75 92 TYR A O 1
ATOM 745 N N . GLU A 1 93 ? 1.852 -2.314 8.479 1.00 96.25 93 GLU A N 1
ATOM 746 C CA . GLU A 1 93 ? 2.914 -3.207 8.019 1.00 96.25 93 GLU A CA 1
ATOM 747 C C . GLU A 1 93 ? 2.684 -4.614 8.576 1.00 96.25 93 GLU A C 1
ATOM 749 O O . GLU A 1 93 ? 2.458 -4.796 9.775 1.00 96.25 93 GLU A O 1
ATOM 754 N N . ILE A 1 94 ? 2.793 -5.619 7.710 1.00 95.44 94 ILE A N 1
ATOM 755 C CA . ILE A 1 94 ? 2.751 -7.028 8.087 1.00 95.44 94 ILE A CA 1
ATOM 756 C C . ILE A 1 94 ? 4.189 -7.552 8.164 1.00 95.44 94 ILE A C 1
ATOM 758 O O . ILE A 1 94 ? 4.860 -7.649 7.128 1.00 95.44 94 ILE A O 1
ATOM 762 N N . PRO A 1 95 ? 4.684 -7.916 9.361 1.00 94.12 95 PRO A N 1
ATOM 763 C CA . PRO A 1 95 ? 6.047 -8.401 9.521 1.00 94.12 95 PRO A CA 1
ATOM 764 C C . PRO A 1 95 ? 6.318 -9.642 8.671 1.00 94.12 95 PRO A C 1
ATOM 766 O O . PRO A 1 95 ? 5.538 -10.591 8.669 1.00 94.12 95 PRO A O 1
ATOM 769 N N . HIS A 1 96 ? 7.450 -9.634 7.970 1.00 91.75 96 HIS A N 1
ATOM 770 C CA . HIS A 1 96 ? 7.978 -10.724 7.142 1.00 91.75 96 HIS A CA 1
ATOM 771 C C . HIS A 1 96 ? 7.104 -11.152 5.954 1.00 91.75 96 HIS A C 1
ATOM 773 O O . HIS A 1 96 ? 7.491 -12.065 5.225 1.00 91.75 96 HIS A O 1
ATOM 779 N N . ALA A 1 97 ? 5.960 -10.504 5.731 1.00 91.44 97 ALA A N 1
ATOM 780 C CA . ALA A 1 97 ? 5.078 -10.855 4.634 1.00 91.44 97 ALA A CA 1
ATOM 781 C C . ALA A 1 97 ? 5.703 -10.472 3.281 1.00 91.44 97 ALA A C 1
ATOM 783 O O . ALA A 1 97 ? 6.233 -9.361 3.143 1.00 91.44 97 ALA A O 1
ATOM 784 N N . PRO A 1 98 ? 5.634 -11.368 2.279 1.00 88.00 98 PRO A N 1
ATOM 785 C CA . PRO A 1 98 ? 5.985 -11.036 0.909 1.00 88.00 98 PRO A CA 1
ATOM 786 C C . PRO A 1 98 ? 4.880 -10.192 0.259 1.00 88.00 98 PRO A C 1
ATOM 788 O O . PRO A 1 98 ? 3.862 -9.853 0.865 1.00 88.00 98 PRO A O 1
ATOM 791 N N . ARG A 1 99 ? 5.067 -9.883 -1.020 1.00 84.75 99 ARG A N 1
ATOM 792 C CA . ARG A 1 99 ? 4.025 -9.278 -1.845 1.00 84.75 99 ARG A CA 1
ATOM 793 C C . ARG A 1 99 ? 2.843 -10.245 -2.045 1.00 84.75 99 ARG A C 1
ATOM 795 O O . ARG A 1 99 ? 3.016 -11.460 -2.037 1.00 84.75 99 ARG A O 1
ATOM 802 N N . ASP A 1 100 ? 1.649 -9.690 -2.259 1.00 85.50 100 ASP A N 1
ATOM 803 C CA . ASP A 1 100 ? 0.437 -10.408 -2.691 1.00 85.50 100 ASP A CA 1
ATOM 804 C C . ASP A 1 100 ? -0.075 -11.492 -1.723 1.00 85.50 100 ASP A C 1
ATOM 806 O O . ASP A 1 100 ? -0.741 -12.448 -2.136 1.00 85.50 100 ASP A O 1
ATOM 810 N N . ILE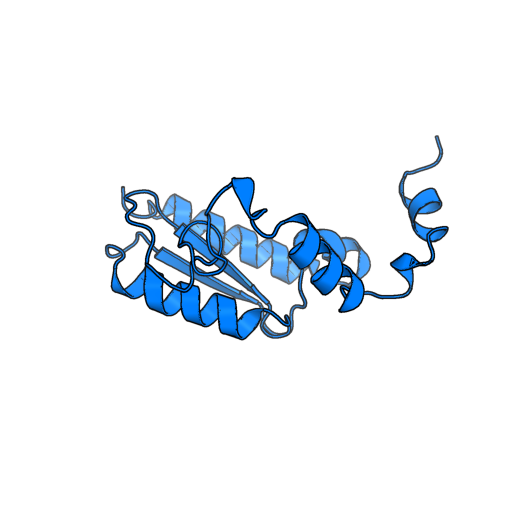 A 1 101 ? 0.150 -11.340 -0.411 1.00 87.69 101 ILE A N 1
ATOM 811 C CA . ILE A 1 101 ? -0.335 -12.329 0.564 1.00 87.69 101 ILE A CA 1
ATOM 812 C C . ILE A 1 101 ? -1.853 -12.538 0.497 1.00 87.69 101 ILE A C 1
ATOM 814 O O . ILE A 1 101 ? -2.298 -13.664 0.681 1.00 87.69 101 ILE A O 1
ATOM 818 N N . PHE A 1 102 ? -2.659 -11.528 0.148 1.00 85.19 102 PHE A N 1
ATOM 819 C CA . PHE A 1 102 ? -4.110 -11.696 -0.035 1.00 85.19 102 PHE A CA 1
ATOM 820 C C . PHE A 1 102 ? -4.468 -12.788 -1.053 1.00 85.19 102 PHE A C 1
ATOM 822 O O . PHE A 1 102 ? -5.450 -13.505 -0.863 1.00 85.19 102 PHE A O 1
ATOM 829 N N . ALA A 1 103 ? -3.659 -12.948 -2.102 1.00 83.25 103 ALA A N 1
ATOM 830 C CA . ALA A 1 103 ? -3.825 -14.008 -3.089 1.00 83.25 103 ALA A CA 1
ATOM 831 C C . ALA A 1 103 ? -3.126 -15.309 -2.663 1.00 83.25 103 ALA A C 1
ATOM 833 O O . ALA A 1 103 ? -3.644 -16.402 -2.899 1.00 83.25 103 ALA A O 1
ATOM 834 N N . LEU A 1 104 ? -1.953 -15.202 -2.035 1.00 81.56 104 LEU A N 1
ATOM 835 C CA . LEU A 1 104 ? -1.062 -16.338 -1.786 1.00 81.56 104 LEU A CA 1
ATOM 836 C C . LEU A 1 104 ? -1.253 -17.011 -0.423 1.00 81.56 104 LEU A C 1
ATOM 838 O O . LEU A 1 104 ? -0.808 -18.140 -0.228 1.00 81.56 104 LEU A O 1
ATOM 842 N N . ALA A 1 105 ? -1.929 -16.386 0.534 1.00 80.38 105 ALA A N 1
ATOM 843 C CA . ALA A 1 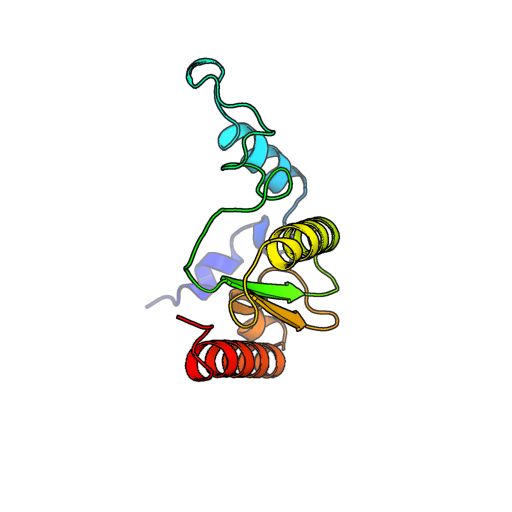105 ? -2.061 -16.917 1.887 1.00 80.38 105 ALA A CA 1
ATOM 844 C C . ALA A 1 105 ? -2.746 -18.273 2.014 1.00 80.38 105 ALA A C 1
ATOM 846 O O . ALA A 1 105 ? -2.331 -19.037 2.892 1.00 80.38 105 ALA A O 1
ATOM 847 N N . PRO A 1 106 ? -3.746 -18.632 1.182 1.00 76.25 106 PRO A N 1
ATOM 848 C CA . PRO A 1 106 ? -4.266 -19.992 1.178 1.00 76.25 106 PRO A CA 1
ATOM 849 C C . PRO A 1 106 ? -3.198 -21.048 0.870 1.00 76.25 106 PRO A C 1
ATOM 851 O O . PRO A 1 106 ? -3.355 -22.184 1.311 1.00 76.25 106 PRO A O 1
ATOM 854 N N . LEU A 1 107 ? -2.135 -20.670 0.152 1.00 79.25 107 LEU A N 1
ATOM 855 C CA . LEU A 1 107 ? -1.053 -21.544 -0.300 1.00 79.25 107 LEU A CA 1
ATOM 856 C C . LEU A 1 107 ? 0.185 -21.478 0.607 1.00 79.25 107 LEU A C 1
ATOM 858 O O . LEU A 1 107 ? 0.824 -22.501 0.826 1.00 79.25 107 LEU A O 1
ATOM 862 N N . LEU A 1 108 ? 0.517 -20.296 1.136 1.00 80.81 108 LEU A N 1
ATOM 863 C CA . LEU A 1 108 ? 1.795 -20.027 1.813 1.00 80.81 108 LEU A CA 1
ATOM 864 C C . LEU A 1 108 ? 1.699 -19.867 3.340 1.00 80.81 108 LEU A C 1
ATOM 866 O O . LEU A 1 108 ? 2.725 -19.708 3.992 1.00 80.81 108 LEU A O 1
ATOM 870 N N . GLY A 1 109 ? 0.497 -19.923 3.925 1.00 86.25 109 GLY A N 1
ATOM 871 C CA . GLY A 1 109 ? 0.335 -19.958 5.385 1.00 86.25 109 GLY A CA 1
ATOM 872 C C . GLY A 1 109 ? 0.247 -18.599 6.090 1.00 86.25 109 GLY A C 1
ATOM 873 O O . GLY A 1 109 ? 0.623 -18.513 7.248 1.00 86.25 109 GLY A O 1
ATOM 874 N N . TRP A 1 110 ? -0.302 -17.570 5.431 1.00 88.44 110 TRP A N 1
ATOM 875 C CA . TRP A 1 110 ? -0.426 -16.191 5.958 1.00 88.44 110 TRP A CA 1
ATOM 876 C C . TRP A 1 110 ? -1.864 -15.784 6.336 1.00 88.44 110 TRP A C 1
ATOM 878 O O . TRP A 1 110 ? -2.249 -14.614 6.277 1.00 88.44 110 TRP A O 1
ATOM 888 N N . LYS A 1 111 ? -2.730 -16.764 6.625 1.00 90.19 111 LYS A N 1
ATOM 889 C CA . LYS A 1 111 ? -4.170 -16.511 6.816 1.00 90.19 111 LYS A CA 1
ATOM 890 C C . LYS A 1 111 ? -4.447 -15.628 8.033 1.00 90.19 111 LYS A C 1
ATOM 892 O O . LYS A 1 111 ? -5.297 -14.749 7.955 1.00 90.19 111 LYS A O 1
ATOM 897 N N . SER A 1 112 ? -3.742 -15.860 9.138 1.00 92.00 112 SER A N 1
ATOM 898 C CA . SER A 1 112 ? -3.881 -15.086 10.376 1.00 92.00 112 SER A CA 1
ATOM 899 C C . SER A 1 112 ? -3.519 -13.619 10.183 1.00 92.00 112 SER A C 1
ATOM 901 O O . SER A 1 112 ? -4.226 -12.731 10.652 1.00 92.00 112 SER A O 1
ATOM 903 N N . GLU A 1 113 ? -2.432 -13.366 9.469 1.00 93.19 113 GLU A N 1
ATOM 904 C CA . GLU A 1 113 ? -1.872 -12.044 9.227 1.00 93.19 113 GLU A CA 1
ATOM 905 C C . GLU A 1 113 ? -2.802 -11.219 8.346 1.00 93.19 113 GLU A C 1
ATOM 907 O O . GLU A 1 113 ? -3.017 -10.040 8.613 1.00 93.19 113 GLU A O 1
ATOM 912 N N . ILE A 1 114 ? -3.427 -11.850 7.351 1.00 91.50 114 ILE A N 1
ATOM 913 C CA . ILE A 1 114 ? -4.438 -11.193 6.521 1.00 91.50 114 ILE A CA 1
ATOM 914 C C . ILE A 1 114 ? -5.706 -10.910 7.295 1.00 91.50 114 ILE A C 1
ATOM 916 O O . ILE A 1 114 ? -6.223 -9.804 7.182 1.00 91.50 114 ILE A O 1
ATOM 920 N N . SER A 1 115 ? -6.206 -11.867 8.080 1.00 92.81 115 SER A N 1
ATOM 921 C CA . SER A 1 115 ? -7.381 -11.616 8.919 1.00 92.81 115 SER A CA 1
ATOM 922 C C . SER A 1 115 ? -7.144 -10.400 9.810 1.00 92.81 115 SER A C 1
ATOM 924 O O . SER A 1 115 ? -7.970 -9.494 9.842 1.00 92.81 115 SER A O 1
ATOM 926 N N . LYS A 1 116 ? -5.961 -10.313 10.426 1.00 95.19 116 LYS A N 1
ATOM 927 C CA . LYS A 1 116 ? -5.578 -9.161 11.239 1.00 95.19 116 LYS A CA 1
ATOM 928 C C . LYS A 1 116 ? -5.449 -7.871 10.422 1.00 95.19 116 LYS A C 1
ATOM 930 O O . LYS A 1 116 ? -5.933 -6.833 10.854 1.00 95.19 116 LYS A O 1
ATOM 935 N N . ALA A 1 117 ? -4.853 -7.916 9.231 1.00 93.62 117 ALA A N 1
ATOM 936 C CA . ALA A 1 117 ? -4.766 -6.749 8.350 1.00 93.62 117 ALA A CA 1
ATOM 937 C C . ALA A 1 117 ? -6.149 -6.223 7.931 1.00 93.62 117 ALA A C 1
ATOM 939 O O . ALA A 1 117 ? -6.355 -5.012 7.852 1.00 93.62 117 ALA A O 1
ATOM 940 N N . VAL A 1 118 ? -7.104 -7.127 7.696 1.00 94.00 118 VAL A N 1
ATOM 941 C CA . VAL A 1 118 ? -8.504 -6.786 7.412 1.00 94.00 118 VAL A CA 1
ATOM 942 C C . VAL A 1 118 ? -9.177 -6.184 8.643 1.00 94.00 118 VAL A C 1
ATOM 944 O O . VAL A 1 118 ? -9.856 -5.171 8.516 1.00 94.00 118 VAL A O 1
ATOM 947 N N . GLU A 1 119 ? -8.968 -6.751 9.832 1.00 96.06 119 GLU A N 1
ATOM 948 C CA . GLU A 1 119 ? -9.489 -6.198 11.090 1.00 96.06 119 GLU A CA 1
ATOM 949 C C . GLU A 1 119 ? -8.980 -4.773 11.352 1.00 96.06 119 GLU A C 1
ATOM 951 O O . GLU A 1 119 ? -9.757 -3.906 11.750 1.00 96.06 119 GLU A O 1
ATOM 956 N N . GLU A 1 120 ? -7.700 -4.498 11.091 1.00 95.81 120 GLU A N 1
ATOM 957 C CA . GLU A 1 120 ? -7.133 -3.151 11.227 1.00 95.81 120 GLU A CA 1
ATOM 958 C C . GLU A 1 120 ? -7.702 -2.178 10.183 1.00 95.81 120 GLU A C 1
ATOM 960 O O . GLU A 1 120 ? -8.034 -1.041 10.523 1.00 95.81 120 GLU A O 1
ATOM 965 N N . ALA A 1 121 ? -7.910 -2.629 8.941 1.00 94.19 121 ALA A N 1
ATOM 966 C CA . ALA A 1 121 ? -8.566 -1.825 7.910 1.00 94.19 121 ALA A CA 1
ATOM 967 C C . ALA A 1 121 ? -10.021 -1.486 8.284 1.00 94.19 121 ALA A C 1
ATOM 969 O O . ALA A 1 121 ? -10.450 -0.343 8.131 1.00 94.19 121 ALA A O 1
ATOM 970 N N . ILE A 1 122 ? -10.771 -2.458 8.817 1.00 94.81 122 ILE A N 1
ATOM 971 C CA . ILE A 1 122 ? -12.135 -2.246 9.325 1.00 94.81 122 ILE A CA 1
ATOM 972 C C . ILE A 1 122 ? -12.109 -1.235 10.469 1.00 94.81 122 ILE A C 1
ATOM 974 O O . ILE A 1 122 ? -12.853 -0.262 10.432 1.00 94.81 122 ILE A O 1
ATOM 978 N N . ARG A 1 123 ? -11.202 -1.395 11.440 1.00 93.56 123 ARG A N 1
ATOM 979 C CA . ARG A 1 123 ? -11.067 -0.459 12.563 1.00 93.56 123 ARG A CA 1
ATOM 980 C C . ARG A 1 123 ? -10.773 0.968 12.093 1.00 93.56 123 ARG A C 1
ATOM 982 O O . ARG A 1 123 ? -11.304 1.916 12.668 1.00 93.56 123 ARG A O 1
ATOM 989 N N . PHE A 1 124 ? -9.939 1.137 11.070 1.00 93.56 124 PHE A N 1
ATOM 990 C CA . PHE A 1 124 ? -9.668 2.447 10.476 1.00 93.56 124 PHE A CA 1
ATOM 991 C C . PHE A 1 124 ? -10.932 3.086 9.882 1.00 93.56 124 PHE A C 1
ATOM 993 O O . PHE A 1 124 ? -11.195 4.266 10.121 1.00 93.56 124 PHE A O 1
ATOM 1000 N N . LEU A 1 125 ? -11.737 2.303 9.159 1.00 89.19 125 LEU A N 1
ATOM 1001 C CA . LEU A 1 125 ? -12.998 2.766 8.575 1.00 89.19 125 LEU A CA 1
ATOM 1002 C C . LEU A 1 125 ? -14.058 3.072 9.645 1.00 89.19 125 LEU A C 1
ATOM 1004 O O . LEU A 1 125 ? -14.712 4.111 9.568 1.00 89.19 125 LEU A O 1
ATOM 1008 N N . ASP A 1 126 ? -14.191 2.219 10.662 1.00 88.19 126 ASP A N 1
ATOM 1009 C CA . ASP A 1 126 ? -15.167 2.368 11.751 1.00 88.19 126 ASP A CA 1
ATOM 1010 C C . ASP A 1 126 ? -14.869 3.581 12.641 1.00 88.19 126 ASP A C 1
ATOM 1012 O O . ASP A 1 126 ? -15.785 4.261 13.102 1.00 88.19 126 ASP A O 1
ATOM 1016 N N . ASN A 1 127 ? -13.588 3.918 12.822 1.00 83.88 127 ASN A N 1
ATOM 1017 C CA . ASN A 1 127 ? -13.1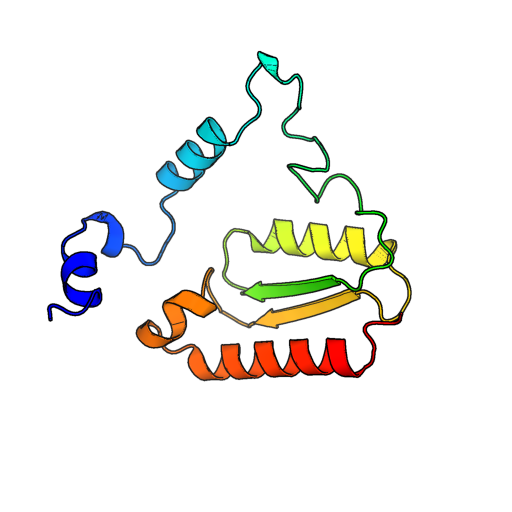60 5.149 13.495 1.00 83.88 127 ASN A CA 1
ATOM 1018 C C . ASN A 1 127 ? -13.291 6.398 12.600 1.00 83.88 127 ASN A C 1
ATOM 1020 O O . ASN A 1 127 ? -12.759 7.465 12.910 1.00 83.88 127 ASN A O 1
ATOM 1024 N N . GLY A 1 128 ? -14.021 6.267 11.492 1.00 68.12 128 GLY A N 1
ATOM 1025 C CA . GLY A 1 128 ? -14.492 7.350 10.647 1.00 68.12 128 GLY A CA 1
ATOM 1026 C C . GLY A 1 128 ? -13.524 7.791 9.563 1.00 68.12 128 GLY A C 1
ATOM 1027 O O . GLY A 1 128 ? -13.902 8.685 8.813 1.00 68.12 128 GLY A O 1
ATOM 1028 N N . GLY A 1 129 ? -12.300 7.244 9.479 1.00 60.94 129 GLY A N 1
ATOM 1029 C CA . GLY A 1 129 ? -11.257 7.732 8.558 1.00 60.94 129 GLY A CA 1
ATOM 1030 C C . GLY A 1 129 ? -11.122 9.270 8.515 1.00 60.94 129 GLY A C 1
ATOM 1031 O O . GLY A 1 129 ? -10.682 9.821 7.516 1.00 60.94 129 GLY A O 1
ATOM 1032 N N . ALA A 1 130 ? -11.592 9.954 9.564 1.00 45.19 130 ALA A N 1
ATOM 1033 C CA . ALA A 1 130 ? -12.158 11.306 9.563 1.00 45.19 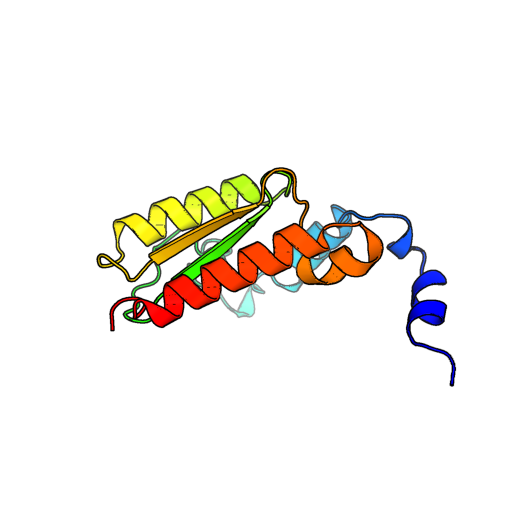130 ALA A CA 1
ATOM 1034 C C . ALA A 1 130 ? -12.749 11.814 8.214 1.00 45.19 130 ALA A C 1
ATOM 1036 O O . ALA A 1 130 ? -12.053 12.447 7.418 1.00 45.19 130 ALA A O 1
ATOM 1037 N N . LEU A 1 131 ? -14.062 11.629 7.998 1.00 43.72 131 LEU A N 1
ATOM 1038 C CA . LEU A 1 131 ? -14.881 12.565 7.199 1.00 43.72 131 LEU A CA 1
ATOM 1039 C C . LEU A 1 131 ? -15.235 13.816 8.015 1.00 43.72 131 LEU A C 1
ATOM 1041 O O . LEU A 1 131 ? -15.670 13.651 9.177 1.00 43.72 131 LEU A O 1
#

Sequence (131 aa):
MITTVEVANERPAIKVDHVALELIAWAYREFLPRKETRVDRSDPYLSPNTVAVPTRIPIWVQWGSAEALREDIEKFVQLQSSTSREGCFGTYEIPHAPRDIFALAPLLGWKSEISKAVEEAIRFLDNGGAL

Secondary structure (DSSP, 8-state):
---TTHHHHTSGGGG-SS--HHHHHHHHHHHSPPGGG---TT-TTT-TTSS----SS-EEEEEETTSTTHHHHHHHHHHHHTTSPTTSEEEEEETT--TTHHHHHHHHT-HHHHHHHHHHHHHHHHTGGG-

pLDDT: mean 79.5, std 16.42, range [34.59, 96.75]